Protein AF-A0A2N1NW45-F1 (afdb_monomer_lite)

pLDDT: mean 70.71, std 12.42, range [40.16, 87.62]

Sequence (136 aa):
EDIIKASSKVVIDKSSEKVAEASKKEALKEIQITPEITKIIVSTQKTDGSFEVSKEITDKLNSTSPESLVTSVITYTKNDKLKNIQPSVWQTVISMQYLKNTASQYENDWTTVKEKEERTLQVYLMKIQRTQQFPF

Organism: NCBI:txid588596

Foldseek 3Di:
DQLLVLLLVLLQVLLPPDDDPVCSLVSLQVLDDDVVNVVVQLVQQDPQLFGAQDPVLCVNSVHPDLVRSLVSSLVSRPDPLVVPDDSSLSRRSNSVSSCVSHVVVVCVVCVVSVVSSVVSNVVSVVVSVVCVVDVD

Structure (mmCIF, N/CA/C/O backbone):
data_AF-A0A2N1NW45-F1
#
_entry.id   AF-A0A2N1NW45-F1
#
loop_
_atom_site.group_PDB
_atom_site.id
_atom_site.type_symbol
_atom_site.label_atom_id
_atom_site.label_alt_id
_atom_site.label_comp_id
_atom_site.label_asym_id
_atom_site.label_entity_id
_atom_site.label_seq_id
_atom_site.pdbx_PDB_ins_code
_atom_site.Cartn_x
_atom_site.Cartn_y
_atom_site.Cartn_z
_atom_site.occupancy
_atom_site.B_iso_or_equiv
_atom_site.auth_seq_id
_atom_site.auth_comp_id
_atom_site.auth_asym_id
_atom_site.auth_atom_id
_atom_site.pdbx_PDB_model_num
ATOM 1 N N . GLU A 1 1 ? -16.385 0.139 1.425 1.00 43.69 1 GLU A N 1
ATOM 2 C CA . GLU A 1 1 ? -15.921 1.154 0.449 1.00 43.69 1 GLU A CA 1
ATOM 3 C C . GLU A 1 1 ? -14.982 2.219 1.038 1.00 43.69 1 GLU A C 1
ATOM 5 O O . GLU A 1 1 ? -14.201 2.794 0.289 1.00 43.69 1 GLU A O 1
ATOM 10 N N . ASP A 1 2 ? -14.951 2.445 2.358 1.00 61.88 2 ASP A N 1
ATOM 11 C CA . ASP A 1 2 ? -14.171 3.552 2.947 1.00 61.88 2 ASP A CA 1
ATOM 12 C C . ASP A 1 2 ? -12.634 3.397 2.941 1.00 61.88 2 ASP A C 1
ATOM 14 O O . ASP A 1 2 ? -11.936 4.393 2.765 1.00 61.88 2 ASP A O 1
ATOM 18 N N . ILE A 1 3 ? -12.081 2.180 3.077 1.00 58.88 3 ILE A N 1
ATOM 19 C CA . ILE A 1 3 ? -10.614 1.950 3.098 1.00 58.88 3 ILE A CA 1
ATOM 20 C C . ILE A 1 3 ? -9.962 2.376 1.776 1.00 58.88 3 ILE A C 1
ATOM 22 O O . ILE A 1 3 ? -8.971 3.108 1.768 1.00 58.88 3 ILE A O 1
ATOM 26 N N . ILE A 1 4 ? -10.540 1.934 0.654 1.00 65.00 4 ILE A N 1
ATOM 27 C CA . ILE A 1 4 ? -10.024 2.222 -0.691 1.00 65.00 4 ILE A CA 1
ATOM 28 C C . ILE A 1 4 ? -10.103 3.730 -0.961 1.00 65.00 4 ILE A C 1
ATOM 30 O O . ILE A 1 4 ? -9.158 4.311 -1.494 1.00 65.00 4 ILE A O 1
ATOM 34 N N . LYS A 1 5 ? -11.189 4.385 -0.527 1.00 68.56 5 LYS A N 1
ATOM 35 C CA . LYS A 1 5 ? -11.390 5.832 -0.674 1.00 68.56 5 LYS A CA 1
ATOM 36 C C . LYS A 1 5 ? -10.392 6.650 0.155 1.00 68.56 5 LYS A C 1
ATOM 38 O O . LYS A 1 5 ? -9.822 7.605 -0.367 1.00 68.56 5 LYS A O 1
ATOM 43 N N . ALA A 1 6 ? -10.156 6.272 1.413 1.00 64.94 6 ALA A N 1
ATOM 44 C CA . ALA A 1 6 ? -9.206 6.955 2.295 1.00 64.94 6 ALA A CA 1
ATOM 45 C C . ALA A 1 6 ? -7.762 6.826 1.787 1.00 64.94 6 ALA A C 1
ATOM 47 O O . ALA A 1 6 ? -7.051 7.825 1.688 1.00 64.94 6 ALA A O 1
ATOM 48 N N . SER A 1 7 ? -7.349 5.618 1.390 1.00 58.31 7 SER A N 1
ATOM 49 C CA . SER A 1 7 ? -6.007 5.393 0.845 1.00 58.31 7 SER A CA 1
ATOM 50 C C . SER A 1 7 ? -5.789 6.127 -0.481 1.00 58.31 7 SER A C 1
ATOM 52 O O . SER A 1 7 ? -4.778 6.811 -0.633 1.00 58.31 7 SER A O 1
ATOM 54 N N . SER A 1 8 ? -6.769 6.088 -1.394 1.00 64.06 8 SER A N 1
ATOM 55 C CA . SER A 1 8 ? -6.696 6.826 -2.665 1.00 64.06 8 SER A CA 1
ATOM 56 C C . SER A 1 8 ? -6.507 8.328 -2.439 1.00 64.06 8 SER A C 1
ATOM 58 O O . SER A 1 8 ? -5.706 8.955 -3.124 1.00 64.06 8 SER A O 1
ATOM 60 N N . LYS A 1 9 ? -7.199 8.908 -1.448 1.00 71.44 9 LYS A N 1
ATOM 61 C CA . LYS A 1 9 ? -7.074 10.332 -1.125 1.00 71.44 9 LYS A CA 1
ATOM 62 C C . LYS A 1 9 ? -5.666 10.706 -0.651 1.00 71.44 9 LYS A C 1
ATOM 64 O O . LYS A 1 9 ? -5.123 11.696 -1.119 1.00 71.44 9 LYS A O 1
ATOM 69 N N . VAL A 1 10 ? -5.047 9.902 0.214 1.00 67.44 10 VAL A N 1
ATOM 70 C CA . VAL A 1 10 ? -3.689 10.188 0.716 1.00 67.44 10 VAL A CA 1
ATOM 71 C C . VAL A 1 10 ? -2.625 10.055 -0.358 1.00 67.44 10 VAL A C 1
ATOM 73 O O . VAL A 1 10 ? -1.732 10.894 -0.411 1.00 67.44 10 VAL A O 1
ATOM 76 N N . VAL A 1 11 ? -2.719 9.037 -1.218 1.00 61.41 11 VAL A N 1
ATOM 77 C CA . VAL A 1 11 ? -1.782 8.881 -2.342 1.00 61.41 11 VAL A CA 1
ATOM 78 C C . VAL A 1 11 ? -1.843 10.111 -3.253 1.00 61.41 11 VAL A C 1
ATOM 80 O O . VAL A 1 11 ? -0.808 10.602 -3.688 1.00 61.41 11 VAL A O 1
ATOM 83 N N . ILE A 1 12 ? -3.040 10.659 -3.469 1.00 65.25 12 ILE A N 1
ATOM 84 C CA . ILE A 1 12 ? -3.268 11.867 -4.270 1.00 65.25 12 ILE A CA 1
ATOM 85 C C . ILE A 1 12 ? -2.784 13.142 -3.557 1.00 65.25 12 ILE A C 1
ATOM 87 O O . ILE A 1 12 ? -2.152 13.983 -4.191 1.00 65.25 12 ILE A O 1
ATOM 91 N N . ASP A 1 13 ? -3.054 13.302 -2.258 1.00 64.31 13 ASP A N 1
ATOM 92 C CA . ASP A 1 13 ? -2.699 14.516 -1.511 1.00 64.31 13 ASP A CA 1
ATOM 93 C C . ASP A 1 13 ? -1.198 14.604 -1.189 1.00 64.31 13 ASP A C 1
ATOM 95 O O . ASP A 1 13 ? -0.609 15.663 -1.390 1.00 64.31 13 ASP A O 1
ATOM 99 N N . LYS A 1 14 ? -0.540 13.508 -0.774 1.00 62.06 14 LYS A 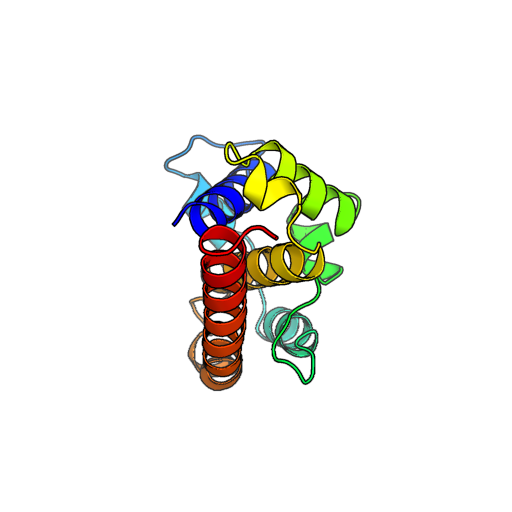N 1
ATOM 100 C CA . LYS A 1 14 ? 0.916 13.505 -0.501 1.00 62.06 14 LYS A CA 1
ATOM 101 C C . LYS A 1 14 ? 1.770 13.573 -1.765 1.00 62.06 14 LYS A C 1
ATOM 103 O O . LYS A 1 14 ? 2.836 14.174 -1.747 1.00 62.06 14 LYS A O 1
ATOM 108 N N . SER A 1 15 ? 1.294 13.016 -2.877 1.00 50.25 15 SER A N 1
ATOM 109 C CA . SER A 1 15 ? 1.941 13.201 -4.180 1.00 50.25 15 SER A CA 1
ATOM 110 C C . SER A 1 15 ? 1.808 14.631 -4.715 1.00 50.25 15 SER A C 1
ATOM 112 O O . SER A 1 15 ? 2.481 14.976 -5.685 1.00 50.25 15 SER A O 1
ATOM 114 N N . SER A 1 16 ? 0.917 15.453 -4.153 1.00 50.09 16 SER A N 1
ATOM 115 C CA . SER A 1 16 ? 0.522 16.724 -4.749 1.00 50.09 16 SER A CA 1
ATOM 116 C C . SER A 1 16 ? 0.516 17.874 -3.749 1.00 50.09 16 SER A C 1
ATOM 118 O O . SER A 1 16 ? -0.478 18.582 -3.583 1.00 50.09 16 SER A O 1
ATOM 120 N N . GLU A 1 17 ? 1.678 18.160 -3.170 1.00 52.88 17 GLU A N 1
ATOM 121 C CA . GLU A 1 17 ? 1.906 19.435 -2.481 1.00 52.88 17 GLU A CA 1
ATOM 122 C C . GLU A 1 17 ? 2.028 20.628 -3.465 1.00 52.88 17 GLU A C 1
ATOM 124 O O . GLU A 1 17 ? 2.481 21.706 -3.091 1.00 52.88 17 GLU A O 1
ATOM 129 N N . LYS A 1 18 ? 1.606 20.489 -4.741 1.00 45.88 18 LYS A N 1
ATOM 130 C CA . LYS A 1 18 ? 1.663 21.604 -5.705 1.00 45.88 18 LYS A CA 1
ATOM 131 C C . LYS A 1 18 ? 0.542 21.785 -6.742 1.00 45.88 18 LYS A C 1
ATOM 133 O O . LYS A 1 18 ? 0.646 22.755 -7.487 1.00 45.88 18 LYS A O 1
ATOM 138 N N . VAL A 1 19 ? -0.521 20.968 -6.843 1.00 40.16 19 VAL A N 1
ATOM 139 C CA . VAL A 1 19 ? -1.544 21.193 -7.904 1.00 40.16 19 VAL A CA 1
ATOM 140 C C . VAL A 1 19 ? -2.981 20.831 -7.481 1.00 40.16 19 VAL A C 1
ATOM 142 O O . VAL A 1 19 ? -3.201 19.946 -6.666 1.00 40.16 19 VAL A O 1
ATOM 145 N N . ALA A 1 20 ? -3.974 21.541 -8.031 1.00 44.97 20 ALA A N 1
ATOM 146 C CA . ALA A 1 20 ? -5.415 21.354 -7.834 1.00 44.97 20 ALA A CA 1
ATOM 147 C C . ALA A 1 20 ? -5.943 19.959 -8.249 1.00 44.97 20 ALA A C 1
ATOM 149 O O .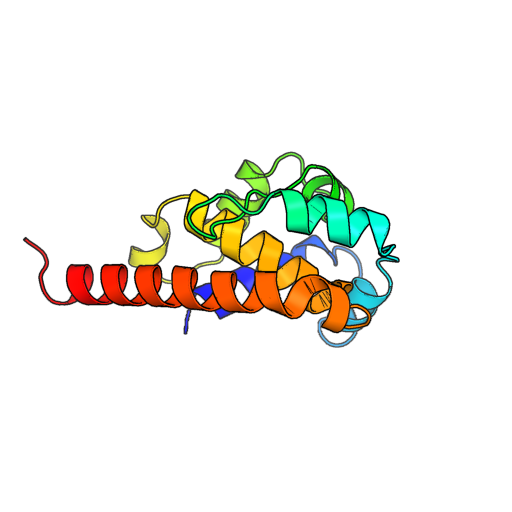 ALA A 1 20 ? -5.423 19.320 -9.160 1.00 44.97 20 ALA A O 1
ATOM 150 N N . GLU A 1 21 ? -7.022 19.525 -7.585 1.00 46.16 21 GLU A N 1
ATOM 151 C CA . GLU A 1 21 ? -7.615 18.170 -7.533 1.00 46.16 21 GLU A CA 1
ATOM 152 C C . GLU A 1 21 ? -7.839 17.462 -8.891 1.00 46.16 21 GLU A C 1
ATOM 154 O O . GLU A 1 21 ? -7.729 16.239 -8.958 1.00 46.16 21 GLU A O 1
ATOM 159 N N . ALA A 1 22 ? -8.064 18.205 -9.983 1.00 41.50 22 ALA A N 1
ATOM 160 C CA . ALA A 1 22 ? -8.233 17.653 -11.335 1.00 41.50 22 ALA A CA 1
ATOM 161 C C . ALA A 1 22 ? -6.905 17.299 -12.043 1.00 41.50 22 ALA A C 1
ATOM 163 O O . ALA A 1 22 ? -6.874 16.365 -12.838 1.00 41.50 22 ALA A O 1
ATOM 164 N N . SER A 1 23 ? -5.797 17.962 -11.699 1.00 48.22 23 SER A N 1
ATOM 165 C CA . SER A 1 23 ? -4.460 17.708 -12.266 1.00 48.22 23 SER A CA 1
ATOM 166 C C . SER A 1 23 ? -3.587 16.803 -11.382 1.00 48.22 23 SER A C 1
ATOM 168 O O . SER A 1 23 ? -2.493 16.415 -11.782 1.00 48.22 23 SER A O 1
ATOM 170 N N . LYS A 1 24 ? -4.055 16.403 -10.188 1.00 48.72 24 LYS A N 1
ATOM 171 C CA . LYS A 1 24 ? -3.293 15.537 -9.260 1.00 48.72 24 LYS A CA 1
ATOM 172 C C . LYS A 1 24 ? -3.126 14.096 -9.756 1.00 48.72 24 LYS A C 1
ATOM 174 O O . LYS A 1 24 ? -2.086 13.485 -9.532 1.00 48.72 24 LYS A O 1
ATOM 179 N N . LYS A 1 25 ? -4.134 13.548 -10.448 1.00 46.84 25 LYS A N 1
ATOM 180 C CA . LYS A 1 25 ? -4.026 12.231 -11.109 1.00 46.84 25 LYS A CA 1
ATOM 181 C C . LYS A 1 25 ? -3.047 12.254 -12.284 1.00 46.84 25 LYS A C 1
ATOM 183 O O . LYS A 1 25 ? -2.429 11.231 -12.558 1.00 46.84 25 LYS A O 1
ATOM 188 N N . GLU A 1 26 ? -2.907 13.392 -12.960 1.00 44.75 26 GLU A N 1
ATOM 189 C CA . GLU A 1 26 ? -1.918 13.568 -14.029 1.00 44.75 26 GLU A CA 1
ATOM 190 C C . GLU A 1 26 ? -0.506 13.762 -13.469 1.00 44.75 26 GLU A C 1
ATOM 192 O O . GLU A 1 26 ? 0.408 13.116 -13.962 1.00 44.75 26 GLU A O 1
ATOM 197 N N . ALA A 1 27 ? -0.336 14.501 -12.368 1.00 46.78 27 ALA A N 1
ATOM 198 C CA . ALA A 1 27 ? 0.951 14.612 -11.668 1.00 46.78 27 ALA A CA 1
ATOM 199 C C . ALA A 1 27 ? 1.458 13.254 -11.132 1.00 46.78 27 ALA A C 1
ATOM 201 O O . ALA A 1 27 ? 2.644 12.953 -11.211 1.00 46.78 27 ALA A O 1
ATOM 202 N N . LEU A 1 28 ? 0.553 12.389 -10.649 1.00 49.31 28 LEU A N 1
ATOM 203 C CA . LEU A 1 28 ? 0.870 10.998 -10.289 1.00 49.31 28 LEU A CA 1
ATOM 204 C C . LEU A 1 28 ? 1.282 10.146 -11.503 1.00 49.31 28 LEU A C 1
ATOM 206 O O . LEU A 1 28 ? 2.120 9.262 -11.358 1.00 49.31 28 LEU A O 1
ATOM 210 N N . LYS A 1 29 ? 0.711 10.393 -12.691 1.00 49.75 29 LYS A N 1
ATOM 211 C CA . LYS A 1 29 ? 1.147 9.752 -13.947 1.00 49.75 29 LYS A CA 1
ATOM 212 C C . LYS A 1 29 ? 2.493 10.291 -14.436 1.00 49.75 29 LYS A C 1
ATOM 214 O O . LYS A 1 29 ? 3.228 9.565 -15.096 1.00 49.75 29 LYS A O 1
ATOM 219 N N . GLU A 1 30 ? 2.812 11.538 -14.102 1.00 45.31 30 GLU A N 1
ATOM 220 C CA . GLU A 1 30 ? 4.100 12.179 -14.380 1.00 45.31 30 GLU A CA 1
ATOM 221 C C . GLU A 1 30 ? 5.235 11.620 -13.510 1.00 45.31 30 GLU A C 1
ATOM 223 O O . GLU A 1 30 ? 6.407 11.763 -13.863 1.00 45.31 30 GLU A O 1
ATOM 228 N N . ILE A 1 31 ? 4.911 10.922 -12.408 1.00 58.69 31 ILE A N 1
ATOM 229 C CA . ILE A 1 31 ? 5.878 10.097 -11.681 1.00 58.69 31 ILE A CA 1
ATOM 230 C C . ILE A 1 31 ? 6.345 8.994 -12.630 1.00 58.69 31 ILE A C 1
ATOM 232 O O . ILE A 1 31 ? 5.739 7.932 -12.751 1.00 58.69 31 ILE A O 1
ATOM 236 N N . GLN A 1 32 ? 7.465 9.251 -13.296 1.00 58.47 32 GLN A N 1
ATOM 237 C CA . GLN A 1 32 ? 8.086 8.340 -14.240 1.00 58.47 32 GLN A CA 1
ATOM 238 C C . GLN A 1 32 ? 8.497 7.067 -13.489 1.00 58.47 32 GLN A C 1
ATOM 240 O O . GLN A 1 32 ? 9.469 7.056 -12.726 1.00 58.47 32 GLN A O 1
ATOM 245 N N . ILE A 1 33 ? 7.712 5.995 -13.613 1.00 69.50 33 ILE A N 1
ATOM 246 C CA . ILE A 1 33 ? 8.096 4.682 -13.093 1.00 69.50 33 ILE A CA 1
ATOM 247 C C . ILE A 1 33 ? 8.649 3.843 -14.230 1.00 69.50 33 ILE A C 1
ATOM 249 O O . ILE A 1 33 ? 8.080 3.768 -15.322 1.00 69.50 33 ILE A O 1
ATOM 253 N N . THR A 1 34 ? 9.760 3.186 -13.945 1.00 73.12 34 THR A N 1
ATOM 254 C CA . THR A 1 34 ? 10.345 2.191 -14.828 1.00 73.12 34 THR A CA 1
ATOM 255 C C . THR A 1 34 ? 9.759 0.811 -14.506 1.00 73.12 34 THR A C 1
ATOM 257 O O . THR A 1 34 ? 9.286 0.567 -13.385 1.00 73.12 34 THR A O 1
ATOM 260 N N . PRO A 1 35 ? 9.800 -0.133 -15.459 1.00 73.25 35 PRO A N 1
ATOM 261 C CA . PRO A 1 35 ? 9.437 -1.525 -15.191 1.00 73.25 35 PRO A CA 1
ATOM 262 C C . PRO A 1 35 ? 10.299 -2.145 -14.077 1.00 73.25 35 PRO A C 1
ATOM 264 O O . PRO A 1 35 ? 9.833 -3.016 -13.350 1.00 73.25 35 PRO A O 1
ATOM 267 N N . GLU A 1 36 ? 11.529 -1.664 -13.881 1.00 78.38 36 GLU A N 1
ATOM 268 C CA . GLU A 1 36 ? 12.406 -2.101 -12.789 1.00 78.38 36 GLU A CA 1
ATOM 269 C C . GLU A 1 36 ? 11.862 -1.702 -11.409 1.00 78.38 36 GLU A C 1
ATOM 271 O O . GLU A 1 36 ? 11.719 -2.558 -10.539 1.00 78.38 36 GLU A O 1
ATOM 276 N N . ILE A 1 37 ? 11.431 -0.445 -11.238 1.00 78.62 37 ILE A N 1
ATOM 277 C CA . ILE A 1 37 ? 10.771 0.017 -10.003 1.00 78.62 37 ILE A CA 1
ATOM 278 C C . ILE A 1 37 ? 9.475 -0.766 -9.764 1.00 78.62 37 ILE A C 1
ATOM 280 O O . ILE A 1 37 ? 9.180 -1.161 -8.636 1.00 78.62 37 ILE A O 1
ATOM 284 N N . THR A 1 38 ? 8.721 -1.045 -10.829 1.00 79.00 38 THR A N 1
ATOM 285 C CA . THR A 1 38 ? 7.499 -1.861 -10.749 1.00 79.00 38 THR A CA 1
ATOM 286 C C . THR A 1 38 ? 7.811 -3.257 -10.212 1.00 79.00 38 THR A C 1
ATOM 288 O O . THR A 1 38 ? 7.153 -3.710 -9.279 1.00 79.00 38 THR A O 1
ATOM 291 N N . LYS A 1 39 ? 8.859 -3.915 -10.727 1.00 81.12 39 LYS A N 1
ATOM 292 C CA . LYS A 1 39 ? 9.318 -5.227 -10.242 1.00 81.12 39 LYS A CA 1
ATOM 293 C C . LYS A 1 39 ? 9.787 -5.181 -8.791 1.00 81.12 39 LYS A C 1
ATOM 295 O O . LYS A 1 39 ? 9.455 -6.091 -8.038 1.00 81.12 39 LYS A O 1
ATOM 300 N N . ILE A 1 40 ? 10.501 -4.129 -8.383 1.00 84.69 40 ILE A N 1
ATOM 301 C CA . ILE A 1 40 ? 10.928 -3.941 -6.988 1.00 84.69 40 ILE A CA 1
ATOM 302 C C . ILE A 1 40 ? 9.705 -3.879 -6.071 1.00 84.69 40 ILE A C 1
ATOM 304 O O . ILE A 1 40 ? 9.650 -4.602 -5.081 1.00 84.69 40 ILE A O 1
ATOM 308 N N . ILE A 1 41 ? 8.694 -3.079 -6.417 1.00 83.00 41 ILE A N 1
ATOM 309 C CA . ILE A 1 41 ? 7.469 -2.971 -5.615 1.00 83.00 41 ILE A CA 1
ATOM 310 C C . ILE A 1 41 ? 6.711 -4.302 -5.608 1.00 83.00 41 ILE A C 1
ATOM 312 O O . ILE A 1 41 ? 6.310 -4.771 -4.553 1.00 83.00 41 ILE A O 1
ATOM 316 N N . VAL A 1 42 ? 6.555 -4.951 -6.761 1.00 82.56 42 VAL A N 1
ATOM 317 C CA . VAL A 1 42 ? 5.913 -6.270 -6.875 1.00 82.56 42 VAL A CA 1
ATOM 318 C C . VAL A 1 42 ? 6.626 -7.330 -6.027 1.00 82.56 42 VAL A C 1
ATOM 320 O O . VAL A 1 42 ? 5.973 -8.170 -5.413 1.00 82.56 42 VAL A O 1
ATOM 323 N N . SER A 1 43 ? 7.955 -7.267 -5.937 1.00 84.56 43 SER A N 1
ATOM 324 C CA . SER A 1 43 ? 8.752 -8.196 -5.132 1.00 84.56 43 SER A CA 1
ATOM 325 C C . SER A 1 43 ? 8.565 -8.029 -3.622 1.00 84.56 43 SER A C 1
ATOM 327 O O . SER A 1 43 ? 8.921 -8.936 -2.874 1.00 84.56 43 SER A O 1
ATOM 329 N N . THR A 1 44 ? 7.965 -6.923 -3.160 1.00 87.38 44 THR A N 1
ATOM 330 C CA . THR A 1 44 ? 7.597 -6.762 -1.744 1.00 87.38 44 THR A CA 1
ATOM 331 C C . THR A 1 44 ? 6.306 -7.497 -1.379 1.00 87.38 44 THR A C 1
ATOM 333 O O . THR A 1 44 ? 5.905 -7.479 -0.211 1.00 87.38 44 THR A O 1
ATOM 336 N N . GLN A 1 45 ? 5.652 -8.164 -2.343 1.00 83.62 45 GLN A N 1
ATOM 337 C CA . GLN A 1 45 ? 4.518 -9.033 -2.058 1.00 83.62 45 GLN A CA 1
ATOM 338 C C . GLN A 1 45 ? 4.970 -10.258 -1.254 1.00 83.62 45 GLN A C 1
ATOM 340 O O . GLN A 1 45 ? 5.785 -11.072 -1.693 1.00 83.62 45 GLN A O 1
ATOM 345 N N . LYS A 1 46 ? 4.383 -10.427 -0.074 1.00 86.56 46 LYS A N 1
ATOM 346 C CA . LYS A 1 46 ? 4.597 -11.570 0.809 1.00 86.56 46 LYS A CA 1
ATOM 347 C C . LYS A 1 46 ? 3.893 -12.822 0.292 1.00 86.56 46 LYS A C 1
ATOM 349 O O . LYS A 1 46 ? 3.021 -12.801 -0.582 1.00 86.56 46 LYS A O 1
ATOM 354 N N . THR A 1 47 ? 4.246 -13.963 0.875 1.00 81.00 47 THR A N 1
ATOM 355 C CA . THR A 1 47 ? 3.659 -15.267 0.533 1.00 81.00 47 THR A CA 1
ATOM 356 C C . THR A 1 47 ? 2.141 -15.309 0.727 1.00 81.00 47 THR A C 1
ATOM 358 O O . THR A 1 47 ? 1.460 -15.966 -0.064 1.00 81.00 47 THR A O 1
ATOM 361 N N . ASP A 1 48 ? 1.615 -14.559 1.697 1.00 76.75 48 ASP A N 1
ATOM 362 C CA . ASP A 1 48 ? 0.185 -14.383 1.986 1.00 76.75 48 ASP A CA 1
ATOM 363 C C . ASP A 1 48 ? -0.530 -13.382 1.053 1.00 76.75 48 ASP A C 1
ATOM 365 O O . ASP A 1 48 ? -1.729 -13.152 1.196 1.00 76.75 48 ASP A O 1
ATOM 369 N N . GLY A 1 49 ? 0.186 -12.795 0.091 1.00 75.44 49 GLY A N 1
ATOM 370 C CA . GLY A 1 49 ? -0.329 -11.808 -0.858 1.00 75.44 49 GLY A CA 1
ATOM 371 C C . GLY A 1 49 ? -0.319 -10.365 -0.347 1.00 75.44 49 GLY A C 1
ATOM 372 O O . GLY A 1 49 ? -0.561 -9.465 -1.144 1.00 75.44 49 GLY A O 1
ATOM 373 N N . SER A 1 50 ? -0.014 -10.115 0.931 1.00 82.62 50 SER A N 1
ATOM 374 C CA . SER A 1 50 ? 0.113 -8.749 1.459 1.00 82.62 50 SER A CA 1
ATOM 375 C C . SER A 1 50 ? 1.356 -8.044 0.912 1.00 82.62 50 SER A C 1
ATOM 377 O O . SER A 1 50 ? 2.307 -8.691 0.481 1.00 82.62 50 SER A O 1
ATOM 379 N N . PHE A 1 51 ? 1.357 -6.714 0.928 1.00 83.56 51 PHE A N 1
ATOM 380 C CA . PHE A 1 51 ? 2.469 -5.899 0.445 1.00 83.56 51 PHE A CA 1
ATOM 381 C C . PHE A 1 51 ? 3.064 -5.042 1.551 1.00 83.56 51 PHE A C 1
ATOM 383 O O . PHE A 1 51 ? 2.354 -4.491 2.395 1.00 83.56 51 PHE A O 1
ATOM 390 N N . GLU A 1 52 ? 4.375 -4.852 1.470 1.00 87.62 52 GLU A N 1
ATOM 391 C CA . GLU A 1 52 ? 5.066 -3.801 2.206 1.00 87.62 52 GLU A CA 1
ATOM 392 C C . GLU A 1 52 ? 5.212 -2.547 1.347 1.00 87.62 52 GLU A C 1
ATOM 394 O O . GLU A 1 52 ? 5.294 -2.605 0.114 1.00 87.62 52 GLU A O 1
ATOM 399 N N . VAL A 1 53 ? 5.252 -1.394 2.012 1.00 85.06 53 VAL A N 1
ATOM 400 C CA . VAL A 1 53 ? 5.584 -0.125 1.362 1.00 85.06 53 VAL A CA 1
ATOM 401 C C . VAL A 1 53 ? 7.093 -0.089 1.178 1.00 85.06 53 VAL A C 1
ATOM 403 O O . VAL A 1 53 ? 7.845 -0.034 2.151 1.00 85.06 53 VAL A O 1
ATOM 406 N N . SER A 1 54 ? 7.533 -0.138 -0.077 1.00 85.88 54 SER A N 1
ATOM 407 C CA . SER A 1 54 ? 8.950 -0.076 -0.413 1.00 85.88 54 SER A CA 1
ATOM 408 C C . SER A 1 54 ? 9.527 1.319 -0.154 1.00 85.88 54 SER A C 1
ATOM 410 O O . SER A 1 54 ? 8.810 2.327 -0.083 1.00 85.88 54 SER A O 1
ATOM 412 N N . LYS A 1 55 ? 10.858 1.386 -0.060 1.00 83.88 55 LYS A N 1
ATOM 413 C CA . LYS A 1 55 ? 11.575 2.661 0.004 1.00 83.88 55 LYS A CA 1
ATOM 414 C C . LYS A 1 55 ? 11.264 3.535 -1.217 1.00 83.88 55 LYS A C 1
ATOM 416 O O . LYS A 1 55 ? 10.964 4.704 -1.045 1.00 83.88 55 LYS A O 1
ATOM 421 N N . GLU A 1 56 ? 11.191 2.938 -2.406 1.00 84.94 56 GLU A N 1
ATOM 422 C CA . GLU A 1 56 ? 10.807 3.624 -3.649 1.00 84.94 56 GLU A CA 1
ATOM 423 C C . GLU A 1 56 ? 9.463 4.356 -3.536 1.00 84.94 56 GLU A C 1
ATOM 425 O O . GLU A 1 56 ? 9.348 5.511 -3.937 1.00 84.94 56 GLU A O 1
ATOM 430 N N . ILE A 1 57 ? 8.441 3.708 -2.962 1.00 82.81 57 ILE A N 1
ATOM 431 C CA . ILE A 1 57 ? 7.130 4.341 -2.749 1.00 82.81 57 ILE A CA 1
ATOM 432 C C . ILE A 1 57 ? 7.249 5.487 -1.742 1.00 82.81 57 ILE A C 1
ATOM 434 O O . ILE A 1 57 ? 6.649 6.542 -1.927 1.00 82.81 57 ILE A O 1
ATOM 438 N N . THR A 1 58 ? 8.017 5.282 -0.674 1.00 84.31 58 THR A N 1
ATOM 439 C CA . THR A 1 58 ? 8.209 6.277 0.388 1.00 84.31 58 THR A CA 1
ATOM 440 C C . THR A 1 58 ? 8.907 7.531 -0.142 1.00 84.31 58 THR A C 1
ATOM 442 O O . THR A 1 58 ? 8.413 8.637 0.082 1.00 84.31 58 THR A O 1
ATOM 445 N N . ASP A 1 59 ? 9.982 7.342 -0.908 1.00 82.38 59 ASP A N 1
ATOM 446 C CA . ASP A 1 59 ? 10.779 8.403 -1.521 1.00 82.38 59 ASP A CA 1
ATOM 447 C C . ASP A 1 59 ? 9.954 9.153 -2.579 1.00 82.38 59 ASP A C 1
ATOM 449 O O . ASP A 1 59 ? 9.886 10.380 -2.559 1.00 82.38 59 ASP A O 1
ATOM 453 N N . LYS A 1 60 ? 9.231 8.437 -3.453 1.00 79.31 60 LYS A N 1
ATOM 454 C CA . LYS A 1 60 ? 8.392 9.063 -4.492 1.00 79.31 60 LYS A CA 1
ATOM 455 C C . LYS A 1 60 ? 7.161 9.786 -3.952 1.00 79.31 60 LYS A C 1
ATOM 457 O O . LYS A 1 60 ? 6.674 10.712 -4.593 1.00 79.31 60 LYS A O 1
ATOM 462 N N . LEU A 1 61 ? 6.660 9.385 -2.785 1.00 76.56 61 LEU A N 1
ATOM 463 C CA . LEU A 1 61 ? 5.577 10.078 -2.083 1.00 76.56 61 LEU A CA 1
ATOM 464 C C . LEU A 1 61 ? 6.090 11.132 -1.086 1.00 76.56 61 LEU A C 1
ATOM 466 O O . LEU A 1 61 ? 5.303 11.592 -0.257 1.00 76.56 61 LEU A O 1
ATOM 470 N N . ASN A 1 62 ? 7.381 11.498 -1.144 1.00 76.44 62 ASN A N 1
ATOM 471 C CA . ASN A 1 62 ? 8.028 12.495 -0.281 1.00 76.44 62 ASN A CA 1
ATOM 472 C C . ASN A 1 62 ? 7.721 12.295 1.214 1.00 76.44 62 ASN A C 1
ATOM 474 O O . ASN A 1 62 ? 7.487 13.248 1.958 1.00 76.44 62 ASN A O 1
ATOM 478 N N . SER A 1 63 ? 7.667 11.043 1.668 1.00 76.00 63 SER A N 1
ATOM 479 C CA . SER A 1 63 ? 7.349 10.713 3.055 1.00 76.00 63 SER A CA 1
ATOM 480 C C . SER A 1 63 ? 8.596 10.263 3.807 1.00 76.00 63 SER A C 1
ATOM 482 O O . SER A 1 63 ? 9.511 9.695 3.230 1.00 76.00 63 SER A O 1
ATOM 484 N N . THR A 1 64 ? 8.637 10.480 5.122 1.00 78.94 64 THR A N 1
ATOM 485 C CA . THR A 1 64 ? 9.806 10.122 5.947 1.00 78.94 64 THR A CA 1
ATOM 486 C C . THR A 1 64 ? 9.924 8.614 6.175 1.00 78.94 64 THR A C 1
ATOM 488 O O . THR A 1 64 ? 11.020 8.087 6.333 1.00 78.94 64 THR A O 1
ATOM 491 N N . SER A 1 65 ? 8.789 7.911 6.228 1.00 83.00 65 SER A N 1
ATOM 492 C CA . SER A 1 65 ? 8.741 6.460 6.418 1.00 83.00 65 SER A CA 1
ATOM 493 C C . SER A 1 65 ? 7.411 5.853 5.936 1.00 83.00 65 SER A C 1
ATOM 495 O O . SER A 1 65 ? 6.401 6.572 5.836 1.00 83.00 65 SER A O 1
ATOM 497 N N . PRO A 1 66 ? 7.373 4.524 5.707 1.00 81.50 66 PRO A N 1
ATOM 498 C CA . PRO A 1 66 ? 6.144 3.746 5.540 1.00 81.50 66 PRO A CA 1
ATOM 499 C C . PRO A 1 66 ? 5.109 3.977 6.642 1.00 81.50 66 PRO A C 1
ATOM 501 O O . PRO A 1 66 ? 3.912 4.082 6.384 1.00 81.50 66 PRO A O 1
ATOM 504 N N . GLU A 1 67 ? 5.564 4.084 7.886 1.00 84.44 67 GLU A N 1
ATOM 505 C CA . GLU A 1 67 ? 4.708 4.267 9.058 1.00 84.44 67 GLU A CA 1
ATOM 506 C C . GLU A 1 67 ? 4.058 5.653 9.057 1.00 84.44 67 GLU A C 1
ATOM 508 O O . GLU A 1 67 ? 2.878 5.786 9.382 1.00 84.44 67 GLU A O 1
ATOM 513 N N . SER A 1 68 ? 4.788 6.684 8.616 1.00 83.62 68 SER A N 1
ATOM 514 C CA . SER A 1 68 ? 4.241 8.033 8.429 1.00 83.62 68 SER A CA 1
ATOM 515 C C . SER A 1 68 ? 3.173 8.065 7.329 1.00 83.62 68 SER A C 1
ATOM 517 O O . SER A 1 68 ? 2.155 8.753 7.464 1.00 83.62 68 SER A O 1
ATOM 519 N N . LEU A 1 69 ? 3.346 7.288 6.251 1.00 81.94 69 LEU A N 1
ATOM 520 C CA . LEU A 1 69 ? 2.314 7.114 5.220 1.00 81.94 69 LEU A CA 1
ATOM 521 C C . LEU A 1 69 ? 1.063 6.453 5.795 1.00 81.94 69 LEU A C 1
ATOM 523 O O . LEU A 1 69 ? -0.027 7.004 5.660 1.00 81.94 69 LEU A O 1
ATOM 527 N N . VAL A 1 70 ? 1.225 5.326 6.487 1.00 82.94 70 VAL A N 1
ATOM 528 C CA . VAL A 1 70 ? 0.124 4.595 7.131 1.00 82.94 70 VAL A CA 1
ATOM 529 C C . VAL A 1 70 ? -0.615 5.484 8.130 1.00 82.94 70 VAL A C 1
ATOM 531 O O . VAL A 1 70 ? -1.837 5.587 8.064 1.00 82.94 70 VAL A O 1
ATOM 534 N N . THR A 1 71 ? 0.114 6.195 8.991 1.00 83.94 71 THR A N 1
ATOM 535 C CA . THR A 1 71 ? -0.458 7.132 9.969 1.00 83.94 71 THR A CA 1
ATOM 536 C C . THR A 1 71 ? -1.257 8.228 9.275 1.00 83.94 71 THR A C 1
ATOM 538 O O . THR A 1 71 ? -2.360 8.540 9.711 1.00 83.94 71 THR A O 1
ATOM 541 N N . SER A 1 72 ? -0.754 8.758 8.155 1.00 80.81 72 SER A N 1
ATOM 542 C CA . SER A 1 72 ? -1.499 9.734 7.351 1.00 80.81 72 SER A CA 1
ATOM 543 C C . SER A 1 72 ? -2.799 9.123 6.820 1.00 80.81 72 SER A C 1
ATOM 545 O O . SER A 1 72 ? -3.867 9.691 6.998 1.00 80.81 72 SER A O 1
ATOM 547 N N . VAL A 1 73 ? -2.758 7.930 6.216 1.00 77.25 73 VAL A N 1
ATOM 548 C CA . VAL A 1 73 ? -3.980 7.261 5.724 1.00 77.25 73 VAL A CA 1
ATOM 549 C C . VAL A 1 73 ? -5.000 7.041 6.839 1.00 77.25 73 VAL A C 1
ATOM 551 O O . VAL A 1 73 ? -6.193 7.283 6.643 1.00 77.25 73 VAL A O 1
ATOM 554 N N . ILE A 1 74 ? -4.534 6.637 8.018 1.00 77.56 74 ILE A N 1
ATOM 555 C CA . ILE A 1 74 ? -5.377 6.423 9.191 1.00 77.56 74 ILE A CA 1
ATOM 556 C C . ILE A 1 74 ? -6.005 7.739 9.669 1.00 77.56 74 ILE A C 1
ATOM 558 O O . ILE A 1 74 ? -7.204 7.756 9.944 1.00 77.56 74 ILE A O 1
ATOM 562 N N . THR A 1 75 ? -5.261 8.850 9.730 1.00 79.38 75 THR A N 1
ATOM 563 C CA . THR A 1 75 ? -5.818 10.151 10.150 1.00 79.38 75 THR A CA 1
ATOM 564 C C . THR A 1 75 ? -6.849 10.697 9.164 1.00 79.38 75 THR A C 1
ATOM 566 O O . THR A 1 75 ? -7.830 11.306 9.589 1.00 79.38 75 THR A O 1
ATOM 569 N N . TYR A 1 76 ? -6.694 10.432 7.863 1.00 68.88 76 TYR A N 1
ATOM 570 C CA . TYR A 1 76 ? -7.688 10.795 6.844 1.00 68.88 76 TYR A CA 1
ATOM 571 C C . TYR A 1 76 ? -8.943 9.913 6.862 1.00 68.88 76 TYR A C 1
ATOM 573 O O . TYR A 1 76 ? -9.969 10.278 6.274 1.00 68.88 76 TYR A O 1
ATOM 581 N N . THR A 1 77 ? -8.895 8.759 7.529 1.00 70.81 77 THR A N 1
ATOM 582 C CA . THR A 1 77 ? -10.041 7.860 7.629 1.00 70.81 77 THR A CA 1
ATOM 583 C C . THR A 1 77 ? -11.054 8.395 8.646 1.00 70.81 77 THR A C 1
ATOM 585 O O . THR A 1 77 ? -10.761 8.593 9.825 1.00 70.81 77 THR A O 1
ATOM 588 N N . LYS A 1 78 ? -12.292 8.625 8.195 1.00 70.00 78 LYS A N 1
ATOM 589 C CA . LYS A 1 78 ? -13.392 9.097 9.061 1.00 70.00 78 LYS A CA 1
ATOM 590 C C . LYS A 1 78 ? -14.037 7.985 9.889 1.00 70.00 78 LYS A C 1
ATOM 592 O O . LYS A 1 78 ? -14.862 8.264 10.747 1.00 70.00 78 LYS A O 1
ATOM 597 N N . ASN A 1 79 ? -13.698 6.732 9.605 1.00 69.94 79 ASN A N 1
ATOM 598 C CA . ASN A 1 79 ? -14.292 5.571 10.247 1.00 69.94 79 ASN A CA 1
ATOM 599 C C . ASN A 1 79 ? -13.355 5.058 11.347 1.00 69.94 79 ASN A C 1
ATOM 601 O O . ASN A 1 79 ? -12.328 4.445 11.054 1.00 69.94 79 ASN A O 1
ATOM 605 N N . ASP A 1 80 ? -13.715 5.285 12.611 1.00 72.50 80 ASP A N 1
ATOM 606 C CA . ASP A 1 80 ? -12.910 4.873 13.770 1.00 72.50 80 ASP A CA 1
ATOM 607 C C . ASP A 1 80 ? -12.606 3.376 13.799 1.00 72.50 80 ASP A C 1
ATOM 609 O O . ASP A 1 80 ? -11.537 2.958 14.238 1.00 72.50 80 ASP A O 1
ATOM 613 N N . LYS A 1 81 ? -13.488 2.552 13.233 1.00 69.50 81 LYS A N 1
ATOM 614 C CA . LYS A 1 81 ? -13.272 1.107 13.166 1.00 69.50 81 LYS A CA 1
ATOM 615 C C . LYS A 1 81 ? -12.151 0.720 12.201 1.00 69.50 81 LYS A C 1
ATOM 617 O O . LYS A 1 81 ? -11.555 -0.342 12.356 1.00 69.50 81 LYS A O 1
ATOM 622 N N . LEU A 1 82 ? -11.852 1.573 11.219 1.00 71.00 82 LEU A N 1
ATOM 623 C CA . LEU A 1 82 ? -10.735 1.380 10.296 1.00 71.00 82 LEU A CA 1
ATOM 624 C C . LEU A 1 82 ? -9.397 1.815 10.906 1.00 71.00 82 LEU A C 1
ATOM 626 O O . LEU A 1 82 ? -8.354 1.311 10.494 1.00 71.00 82 LEU A O 1
ATOM 630 N N . LYS A 1 83 ? -9.416 2.700 11.912 1.00 74.94 83 LYS A N 1
ATOM 631 C CA . LYS A 1 83 ? -8.203 3.140 12.619 1.00 74.94 83 LYS A CA 1
ATOM 632 C C . LYS A 1 83 ? -7.527 1.997 13.382 1.00 74.94 83 LYS A C 1
ATOM 634 O O . LYS A 1 83 ? -6.310 1.997 13.504 1.00 74.94 83 LYS A O 1
ATOM 639 N N . ASN A 1 84 ? -8.305 0.999 13.810 1.00 74.62 84 ASN A N 1
ATOM 640 C CA . ASN A 1 84 ? -7.817 -0.187 14.525 1.00 74.62 84 ASN A CA 1
ATOM 641 C C . ASN A 1 84 ? -7.454 -1.370 13.609 1.00 74.62 84 ASN A C 1
ATOM 643 O O . ASN A 1 84 ? -7.175 -2.466 14.096 1.00 74.62 84 ASN A O 1
ATOM 647 N N . ILE A 1 85 ? -7.478 -1.194 12.285 1.00 78.44 85 ILE A N 1
ATOM 648 C CA . ILE A 1 85 ? -7.037 -2.244 11.360 1.00 78.44 85 ILE A CA 1
ATOM 649 C C . ILE A 1 85 ? -5.514 -2.376 11.423 1.00 78.44 85 ILE A C 1
ATOM 651 O O . ILE A 1 85 ? -4.798 -1.392 11.603 1.00 78.44 85 ILE A O 1
ATOM 655 N N . GLN A 1 86 ? -5.016 -3.601 11.233 1.00 80.56 86 GLN A N 1
ATOM 656 C CA . GLN A 1 86 ? -3.582 -3.860 11.228 1.00 80.56 86 GLN A CA 1
ATOM 657 C C . GLN A 1 86 ? -2.830 -2.989 10.201 1.00 80.56 86 GLN A C 1
ATOM 659 O O . GLN A 1 86 ? -3.258 -2.903 9.046 1.00 80.56 86 GLN A O 1
ATOM 664 N N . PRO A 1 87 ? -1.676 -2.405 10.577 1.00 81.06 87 PRO A N 1
ATOM 665 C CA . PRO A 1 87 ? -0.862 -1.570 9.691 1.00 81.06 87 PRO A CA 1
ATOM 666 C C . PRO A 1 87 ? -0.487 -2.233 8.360 1.00 81.06 87 PRO A C 1
ATOM 668 O O . PRO A 1 87 ? -0.423 -1.556 7.338 1.00 81.06 87 PRO A O 1
ATOM 671 N N . SER A 1 88 ? -0.303 -3.556 8.347 1.00 81.06 88 SER A N 1
ATOM 672 C CA . SER A 1 88 ? -0.002 -4.341 7.141 1.00 81.06 88 SER A CA 1
ATOM 673 C C . SER A 1 88 ? -1.079 -4.220 6.059 1.00 81.06 88 SER A C 1
ATOM 675 O O . SER A 1 88 ? -0.765 -4.178 4.869 1.00 81.06 88 SER A O 1
ATOM 677 N N . VAL A 1 89 ? -2.350 -4.095 6.451 1.00 81.62 89 VAL A N 1
ATOM 678 C CA . VAL A 1 89 ? -3.460 -3.882 5.513 1.00 81.62 89 VAL A CA 1
ATOM 679 C C . VAL A 1 89 ? -3.337 -2.505 4.871 1.00 81.62 89 VAL A C 1
ATOM 681 O O . VAL A 1 89 ? -3.475 -2.376 3.660 1.00 81.62 89 VAL A O 1
ATOM 684 N N . TRP A 1 90 ? -3.015 -1.475 5.656 1.00 83.12 90 TRP A N 1
ATOM 685 C CA . TRP A 1 90 ? -2.812 -0.125 5.132 1.00 83.12 90 TRP A CA 1
ATOM 686 C C . TRP A 1 90 ? -1.607 -0.042 4.200 1.00 83.12 90 TRP A C 1
ATOM 688 O O . TRP A 1 90 ? -1.718 0.549 3.129 1.00 83.12 90 TRP A O 1
ATOM 698 N N . GLN A 1 91 ? -0.492 -0.679 4.562 1.00 85.19 91 GLN A N 1
ATOM 699 C CA . GLN A 1 91 ? 0.686 -0.796 3.700 1.00 85.19 91 GLN A CA 1
ATOM 700 C C . GLN A 1 91 ? 0.339 -1.463 2.369 1.00 85.19 91 GLN A C 1
ATOM 702 O O . GLN A 1 91 ? 0.699 -0.949 1.311 1.00 85.19 91 GLN A O 1
ATOM 707 N N . THR A 1 92 ? -0.446 -2.540 2.427 1.00 84.12 92 THR A N 1
ATOM 708 C CA . THR A 1 92 ? -0.882 -3.263 1.234 1.00 84.12 92 THR A CA 1
ATOM 709 C C . THR A 1 92 ? -1.691 -2.367 0.302 1.00 84.12 92 THR A C 1
ATOM 711 O O . THR A 1 92 ? -1.373 -2.240 -0.880 1.00 84.12 92 THR A O 1
ATOM 714 N N . VAL A 1 93 ? -2.692 -1.669 0.845 1.00 81.94 93 VAL A N 1
ATOM 715 C CA . VAL A 1 93 ? -3.558 -0.786 0.054 1.00 81.94 93 VAL A CA 1
ATOM 716 C C . VAL A 1 93 ? -2.772 0.400 -0.525 1.00 81.94 93 VAL A C 1
ATOM 718 O O . VAL A 1 93 ? -3.011 0.770 -1.672 1.00 81.94 93 VAL A O 1
ATOM 721 N N . ILE A 1 94 ? -1.811 0.972 0.214 1.00 84.12 94 ILE A N 1
ATOM 722 C CA . ILE A 1 94 ? -0.954 2.067 -0.276 1.00 84.12 94 ILE A CA 1
ATOM 723 C C . ILE A 1 94 ? -0.111 1.606 -1.470 1.00 84.12 94 ILE A C 1
ATOM 725 O O . ILE A 1 94 ? -0.142 2.260 -2.513 1.00 84.12 94 ILE A O 1
ATOM 729 N N . SER A 1 95 ? 0.604 0.482 -1.346 1.00 85.19 95 SER A N 1
ATOM 730 C CA . SER A 1 95 ? 1.435 -0.058 -2.431 1.00 85.19 95 SER A CA 1
ATOM 731 C C . SER A 1 95 ? 0.598 -0.401 -3.664 1.00 85.19 95 SER A C 1
ATOM 733 O O . SER A 1 95 ? 0.986 -0.076 -4.787 1.00 85.19 95 SER A O 1
ATOM 735 N N . MET A 1 96 ? -0.596 -0.969 -3.464 1.00 80.00 96 MET A N 1
ATOM 736 C CA . MET A 1 96 ? -1.520 -1.294 -4.550 1.00 80.00 96 MET A CA 1
ATOM 737 C C . MET A 1 96 ? -2.038 -0.040 -5.261 1.00 80.00 96 MET A C 1
ATOM 739 O O . MET A 1 96 ? -2.041 0.019 -6.490 1.00 80.00 96 MET A O 1
ATOM 743 N N . GLN A 1 97 ? -2.470 0.980 -4.513 1.00 78.31 97 GLN A N 1
ATOM 744 C CA . GLN A 1 97 ? -2.936 2.236 -5.103 1.00 78.31 97 GLN A CA 1
ATOM 745 C C . GLN A 1 97 ? -1.817 2.941 -5.856 1.00 78.31 97 GLN A C 1
ATOM 747 O O . GLN A 1 97 ? -2.037 3.455 -6.952 1.00 78.31 97 GLN A O 1
ATOM 752 N N . TYR A 1 98 ? -0.609 2.920 -5.307 1.00 80.00 98 TYR A N 1
ATOM 753 C CA . TYR A 1 98 ? 0.555 3.461 -5.980 1.00 80.00 98 TYR A CA 1
ATOM 754 C C . TYR A 1 98 ? 0.802 2.749 -7.322 1.00 80.00 98 TYR A C 1
ATOM 756 O O . TYR A 1 98 ? 0.871 3.412 -8.358 1.00 80.00 98 TYR A O 1
ATOM 764 N N . LEU A 1 99 ? 0.830 1.411 -7.344 1.00 78.44 99 LEU A N 1
ATOM 765 C CA . LEU A 1 99 ? 0.976 0.629 -8.579 1.00 78.44 99 LEU A CA 1
ATOM 766 C C . LEU A 1 99 ? -0.169 0.868 -9.570 1.00 78.44 99 LEU A C 1
ATOM 768 O O . LEU A 1 99 ? 0.081 1.101 -10.745 1.00 78.44 99 LEU A O 1
ATOM 772 N N . LYS A 1 100 ? -1.429 0.887 -9.125 1.00 76.69 100 LYS A N 1
ATOM 773 C CA . LYS A 1 100 ? -2.576 1.134 -10.017 1.00 76.69 100 LYS A CA 1
ATOM 774 C C . LYS A 1 100 ? -2.508 2.499 -10.698 1.00 76.69 100 LYS A C 1
ATOM 776 O O . LYS A 1 100 ? -2.877 2.616 -11.862 1.00 76.69 100 LYS A O 1
ATOM 781 N N . ASN A 1 101 ? -2.039 3.527 -9.994 1.00 74.19 101 ASN A N 1
ATOM 782 C CA . ASN A 1 101 ? -1.954 4.873 -10.559 1.00 74.19 101 ASN A CA 1
ATOM 783 C C . ASN A 1 101 ? -0.705 5.066 -11.434 1.00 74.19 101 ASN A C 1
ATOM 785 O O . ASN A 1 101 ? -0.794 5.726 -12.465 1.00 74.19 101 ASN A O 1
ATOM 789 N N . THR A 1 102 ? 0.429 4.467 -11.063 1.00 72.94 102 THR A N 1
ATOM 790 C CA . THR A 1 102 ? 1.730 4.737 -11.701 1.00 72.94 102 THR A CA 1
ATOM 791 C C . THR A 1 102 ? 2.190 3.644 -12.676 1.00 72.94 102 THR A C 1
ATOM 793 O O . THR A 1 102 ? 2.862 3.930 -13.664 1.00 72.94 102 THR A O 1
ATOM 796 N N . ALA A 1 103 ? 1.792 2.392 -12.442 1.00 70.50 103 ALA A N 1
ATOM 797 C CA . ALA A 1 103 ? 2.163 1.199 -13.209 1.00 70.50 103 ALA A CA 1
ATOM 798 C C . ALA A 1 103 ? 1.037 0.678 -14.111 1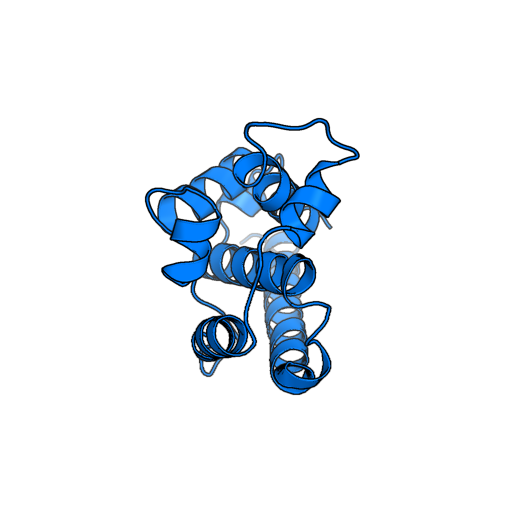.00 70.50 103 ALA A C 1
ATOM 800 O O . ALA A 1 103 ? 1.121 -0.448 -14.603 1.00 70.50 103 ALA A O 1
ATOM 801 N N . SER A 1 104 ? -0.014 1.474 -14.336 1.00 68.25 104 SER A N 1
ATOM 802 C CA . SER A 1 104 ? -1.136 1.101 -15.215 1.00 68.25 104 SER A CA 1
ATOM 803 C C . SER A 1 104 ? -0.681 0.756 -16.638 1.00 68.25 104 SER A C 1
ATOM 805 O O . SER A 1 104 ? -1.225 -0.147 -17.259 1.00 68.25 104 SER A O 1
ATOM 807 N N . GLN A 1 105 ? 0.380 1.400 -17.129 1.00 69.31 105 GLN A N 1
ATOM 808 C CA . GLN A 1 105 ? 0.994 1.089 -18.426 1.00 69.31 105 GLN A CA 1
ATOM 809 C C . GLN A 1 105 ? 1.741 -0.260 -18.471 1.00 69.31 105 GLN A C 1
ATOM 811 O O . GLN A 1 105 ? 2.035 -0.753 -19.555 1.00 69.31 105 GLN A O 1
ATOM 816 N N . TYR A 1 106 ? 2.024 -0.867 -17.313 1.00 70.19 106 TYR A N 1
ATOM 817 C CA . TYR A 1 106 ? 2.713 -2.155 -17.170 1.00 70.19 106 TYR A CA 1
ATOM 818 C C . TYR A 1 106 ? 1.803 -3.234 -16.563 1.00 70.19 106 TYR A C 1
ATOM 820 O O . TYR A 1 106 ? 2.296 -4.220 -16.033 1.00 70.19 106 TYR A O 1
ATOM 828 N N . GLU A 1 107 ? 0.478 -3.060 -16.593 1.00 66.12 107 GLU A N 1
ATOM 829 C CA . GLU A 1 107 ? -0.488 -3.938 -15.905 1.00 66.12 107 GLU A CA 1
ATOM 830 C C . GLU A 1 107 ? -0.346 -5.431 -16.269 1.00 66.12 107 GLU A C 1
ATOM 832 O O . GLU A 1 107 ? -0.497 -6.307 -15.411 1.00 66.12 107 GLU A O 1
ATOM 837 N N . ASN A 1 108 ? 0.051 -5.720 -17.512 1.00 68.75 108 ASN A N 1
ATOM 838 C CA . ASN A 1 108 ? 0.334 -7.079 -17.981 1.00 68.75 108 ASN A CA 1
ATOM 839 C C . ASN A 1 108 ? 1.513 -7.745 -17.244 1.00 68.75 108 ASN A C 1
ATOM 841 O O . ASN A 1 108 ? 1.501 -8.960 -17.061 1.00 68.75 108 ASN A O 1
ATOM 845 N N . ASP A 1 109 ? 2.497 -6.976 -16.766 1.00 66.88 109 ASP A N 1
ATOM 846 C CA . ASP A 1 109 ? 3.691 -7.508 -16.090 1.00 66.88 109 ASP A CA 1
ATOM 847 C C . ASP A 1 109 ? 3.413 -7.951 -14.644 1.00 66.88 109 ASP A C 1
ATOM 849 O O . ASP A 1 109 ? 4.221 -8.659 -14.041 1.00 66.88 109 ASP A O 1
ATOM 853 N N . TRP A 1 110 ? 2.277 -7.549 -14.065 1.00 71.25 110 TRP A N 1
ATOM 854 C CA . TRP A 1 110 ? 1.947 -7.821 -12.662 1.00 71.25 110 TRP A CA 1
ATOM 855 C C . TRP A 1 110 ? 0.504 -8.295 -12.446 1.00 71.25 110 TRP A C 1
ATOM 857 O O . TRP A 1 110 ? -0.017 -8.246 -11.332 1.00 71.25 110 TRP A O 1
ATOM 867 N N . THR A 1 111 ? -0.136 -8.841 -13.484 1.00 72.38 111 THR A N 1
ATOM 868 C CA . THR A 1 111 ? -1.514 -9.360 -13.408 1.00 72.38 111 THR A CA 1
ATOM 869 C C . THR A 1 111 ? -1.663 -10.482 -12.368 1.00 72.38 111 THR A C 1
ATOM 871 O O . THR A 1 111 ? -2.535 -10.407 -11.507 1.00 72.38 111 THR A O 1
ATOM 874 N N . THR A 1 112 ? -0.759 -11.467 -12.342 1.00 72.94 112 THR A N 1
ATOM 875 C CA . THR A 1 112 ? -0.777 -12.560 -11.343 1.00 72.94 112 THR A CA 1
ATOM 876 C C . THR A 1 112 ? -0.662 -12.043 -9.905 1.00 72.94 112 THR A C 1
ATOM 878 O O . THR A 1 112 ? -1.254 -12.574 -8.965 1.00 72.94 112 THR A O 1
ATOM 881 N N . VAL A 1 113 ? 0.112 -10.976 -9.732 1.00 71.88 113 VAL A N 1
ATOM 882 C CA . VAL A 1 113 ? 0.369 -10.340 -8.439 1.00 71.88 113 VAL A CA 1
ATOM 883 C C . VAL A 1 113 ? -0.871 -9.580 -7.972 1.00 71.88 113 VAL A C 1
ATOM 885 O O . VAL A 1 113 ? -1.255 -9.702 -6.807 1.00 71.88 113 VAL A O 1
ATOM 888 N N . LYS A 1 114 ? -1.536 -8.877 -8.897 1.00 70.12 114 LYS A N 1
ATOM 889 C CA . LYS A 1 114 ? -2.821 -8.200 -8.688 1.00 70.12 114 LYS A CA 1
ATOM 890 C C . LYS A 1 114 ? -3.922 -9.176 -8.266 1.00 70.12 114 LYS A C 1
ATOM 892 O O . LYS A 1 114 ? -4.657 -8.888 -7.330 1.00 70.12 114 LYS A O 1
ATOM 897 N N . GLU A 1 115 ? -4.021 -10.344 -8.898 1.00 75.75 115 GLU A N 1
ATOM 898 C CA . GLU A 1 115 ? -5.045 -11.345 -8.557 1.00 75.75 115 GLU A CA 1
ATOM 899 C C . GLU A 1 115 ? -4.870 -11.920 -7.144 1.00 75.75 115 GLU A C 1
ATOM 901 O O . GLU A 1 115 ? -5.839 -12.065 -6.390 1.00 75.75 115 GLU A O 1
ATOM 906 N N . LYS A 1 116 ? -3.627 -12.247 -6.767 1.00 74.56 116 LYS A N 1
ATOM 907 C CA . LYS A 1 116 ? -3.298 -12.708 -5.409 1.00 74.56 116 LYS A CA 1
ATOM 908 C C . LYS A 1 116 ? -3.584 -11.609 -4.377 1.00 74.56 116 LYS A C 1
ATOM 910 O O . LYS A 1 116 ? -4.165 -11.880 -3.330 1.00 74.56 116 LYS A O 1
ATOM 915 N N . GLU A 1 117 ? -3.264 -10.381 -4.769 1.00 70.56 117 GLU A N 1
ATOM 916 C CA . GLU A 1 117 ? -3.707 -9.099 -4.226 1.00 70.56 117 GLU A CA 1
ATOM 917 C C . GLU A 1 117 ? -5.163 -9.055 -3.766 1.00 70.56 117 GLU A C 1
ATOM 919 O O . GLU A 1 117 ? -5.528 -9.042 -2.585 1.00 70.56 117 GLU A O 1
ATOM 924 N N . GLU A 1 118 ? -6.018 -9.048 -4.779 1.00 73.81 118 GLU A N 1
ATOM 925 C CA . GLU A 1 118 ? -7.452 -8.861 -4.649 1.00 73.81 118 GLU A CA 1
ATOM 926 C C . GLU A 1 118 ? -8.089 -9.968 -3.807 1.00 73.81 118 GLU A C 1
ATOM 928 O O . GLU A 1 118 ? -8.983 -9.688 -3.005 1.00 73.81 118 GLU A O 1
ATOM 933 N N . ARG A 1 119 ? -7.581 -11.206 -3.897 1.00 76.69 119 ARG A N 1
ATOM 934 C CA . ARG A 1 119 ? -7.993 -12.295 -2.999 1.00 76.69 119 ARG A CA 1
ATOM 935 C C . ARG A 1 119 ? -7.649 -11.998 -1.543 1.00 76.69 119 ARG A C 1
ATOM 937 O O . ARG A 1 119 ? -8.507 -12.168 -0.675 1.00 76.69 119 ARG A O 1
ATOM 944 N N . THR A 1 120 ? -6.436 -11.535 -1.258 1.00 73.19 120 THR A N 1
ATOM 945 C CA . THR A 1 120 ? -6.011 -11.207 0.107 1.00 73.19 120 THR A CA 1
ATOM 946 C C . THR A 1 120 ? -6.821 -10.042 0.680 1.00 73.19 120 THR A C 1
ATOM 948 O O . THR A 1 120 ? -7.330 -10.148 1.800 1.00 73.19 120 THR A O 1
ATOM 951 N N . LEU A 1 121 ? -7.056 -8.975 -0.093 1.00 71.25 121 LEU A N 1
ATOM 952 C CA . LEU A 1 121 ? -7.929 -7.873 0.329 1.00 71.25 121 LEU A CA 1
ATOM 953 C C . LEU A 1 121 ? -9.372 -8.325 0.575 1.00 71.25 121 LEU A C 1
ATOM 955 O O . LEU A 1 121 ? -9.969 -7.916 1.571 1.00 71.25 121 LEU A O 1
ATOM 959 N N . GLN A 1 122 ? -9.933 -9.190 -0.275 1.00 77.19 122 GLN A N 1
ATOM 960 C CA . GLN A 1 122 ? -11.267 -9.752 -0.046 1.00 77.19 122 GLN A CA 1
ATOM 961 C C . GLN A 1 122 ? -11.330 -10.536 1.269 1.00 77.19 122 GLN A C 1
ATOM 963 O O . GLN A 1 122 ? -12.264 -10.345 2.048 1.00 77.19 122 GLN A O 1
ATOM 968 N N . VAL A 1 123 ? -10.312 -11.347 1.574 1.00 76.38 123 VAL A N 1
ATOM 969 C CA . VAL A 1 123 ? -10.222 -12.069 2.853 1.00 76.38 123 VAL A CA 1
ATOM 970 C C . VAL A 1 123 ? -10.162 -11.099 4.036 1.00 76.38 123 VAL A C 1
ATOM 972 O O . VAL A 1 123 ? -10.843 -11.322 5.040 1.00 76.38 123 VAL A O 1
ATOM 975 N N . TYR A 1 124 ? -9.396 -10.008 3.940 1.00 71.56 124 TYR A N 1
ATOM 976 C CA . TYR A 1 124 ? -9.351 -8.985 4.990 1.00 71.56 124 TYR A CA 1
ATOM 977 C C . TYR A 1 124 ? -10.694 -8.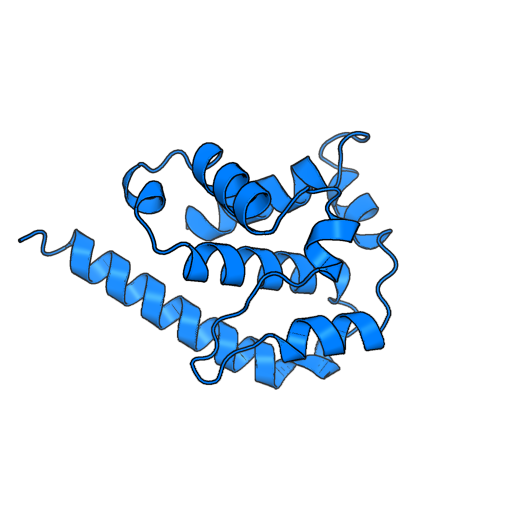278 5.174 1.00 71.56 124 TYR A C 1
ATOM 979 O O . TYR A 1 124 ? -11.152 -8.134 6.307 1.00 71.56 124 TYR A O 1
ATOM 987 N N . LEU A 1 125 ? -11.358 -7.887 4.086 1.00 69.75 125 LEU A N 1
ATOM 988 C CA . LEU A 1 125 ? -12.672 -7.244 4.139 1.00 69.75 125 LEU A CA 1
ATOM 989 C C . LEU A 1 125 ? -13.730 -8.173 4.746 1.00 69.75 125 LEU A C 1
ATOM 991 O O . LEU A 1 125 ? -14.488 -7.734 5.608 1.00 69.75 125 LEU A O 1
ATOM 995 N N . MET A 1 126 ? -13.724 -9.460 4.386 1.00 75.75 126 MET A N 1
ATOM 996 C CA . MET A 1 126 ? -14.611 -10.462 4.984 1.00 75.75 126 MET A CA 1
ATOM 997 C C . MET A 1 126 ? -14.337 -10.659 6.477 1.00 75.75 126 MET A C 1
ATOM 999 O O . MET A 1 126 ? -15.279 -10.752 7.264 1.00 75.75 126 MET A O 1
ATOM 1003 N N . LYS A 1 127 ? -13.062 -10.703 6.892 1.00 70.38 127 LYS A N 1
ATOM 1004 C CA . LYS A 1 127 ? -12.689 -10.775 8.314 1.00 70.38 127 LYS A CA 1
ATOM 1005 C C . LYS A 1 127 ? -13.206 -9.556 9.066 1.00 70.38 127 LYS A C 1
ATOM 1007 O O . LYS A 1 127 ? -13.877 -9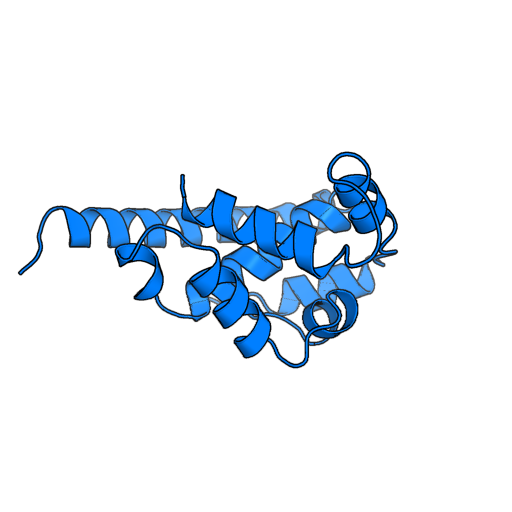.732 10.071 1.00 70.38 127 LYS A O 1
ATOM 1012 N N . ILE A 1 128 ? -12.972 -8.349 8.548 1.00 65.56 128 ILE A N 1
ATOM 1013 C CA . ILE A 1 128 ? -13.455 -7.105 9.159 1.00 65.56 128 ILE A CA 1
ATOM 1014 C C . ILE A 1 128 ? -14.981 -7.135 9.280 1.00 65.56 128 ILE A C 1
ATOM 1016 O O . ILE A 1 128 ? -15.492 -6.917 10.371 1.00 65.56 128 ILE A O 1
ATOM 1020 N N . GLN A 1 129 ? -15.716 -7.458 8.211 1.00 63.00 129 GLN A N 1
ATOM 1021 C CA . GLN A 1 129 ? -17.182 -7.548 8.246 1.00 63.00 129 GLN A CA 1
ATOM 1022 C C . GLN A 1 129 ? -17.682 -8.568 9.277 1.00 63.00 129 GLN A C 1
ATOM 1024 O O . GLN A 1 129 ? -18.595 -8.260 10.041 1.00 63.00 129 GLN A O 1
ATOM 1029 N N . ARG A 1 130 ? -17.048 -9.744 9.365 1.00 63.38 130 ARG A N 1
ATOM 1030 C CA . ARG A 1 130 ? -17.386 -10.769 10.362 1.00 63.38 130 ARG A CA 1
ATOM 1031 C C . ARG A 1 130 ? -17.157 -10.275 11.793 1.00 63.38 130 ARG A C 1
ATOM 1033 O O . ARG A 1 130 ? -18.026 -10.477 12.634 1.00 63.38 130 ARG A O 1
ATOM 1040 N N . THR A 1 131 ? -16.047 -9.584 12.056 1.00 58.53 131 THR A N 1
ATOM 1041 C CA . THR A 1 131 ? -15.762 -8.982 13.370 1.00 58.53 131 THR A CA 1
ATOM 1042 C C . THR A 1 131 ? -16.734 -7.845 13.711 1.00 58.53 131 THR A C 1
ATOM 1044 O O . THR A 1 131 ? -17.025 -7.622 14.878 1.00 58.53 131 THR A O 1
ATOM 1047 N N . GLN A 1 132 ? -17.268 -7.129 12.714 1.00 57.62 132 GLN A N 1
ATOM 1048 C CA . GLN A 1 132 ? -18.288 -6.095 12.941 1.00 57.62 132 GLN A CA 1
ATOM 1049 C C . GLN A 1 132 ? -19.685 -6.659 13.205 1.00 57.62 132 GLN A C 1
ATOM 1051 O O . GLN A 1 132 ? -20.482 -5.997 13.865 1.00 57.62 132 GLN A O 1
ATOM 1056 N N . GLN A 1 133 ? -19.998 -7.837 12.660 1.00 50.31 133 GLN A N 1
ATOM 1057 C CA . GLN A 1 133 ? -21.304 -8.477 12.816 1.00 50.31 133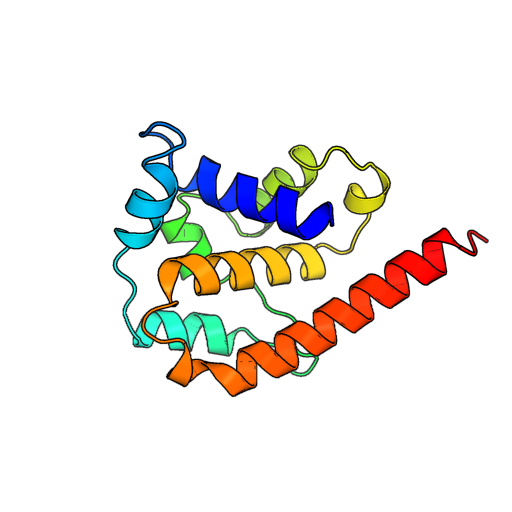 GLN A CA 1
ATOM 1058 C C . GLN A 1 133 ? -21.405 -9.311 14.101 1.00 50.31 133 GLN A C 1
ATOM 1060 O O . GLN A 1 133 ? -22.504 -9.513 14.607 1.00 50.31 133 GLN A O 1
ATOM 1065 N N . PHE A 1 134 ? -20.262 -9.733 14.648 1.00 42.34 134 PHE A N 1
ATOM 1066 C CA . PHE A 1 134 ? -20.149 -10.384 15.951 1.00 42.34 134 PHE A CA 1
ATOM 1067 C C . PHE A 1 134 ? -19.051 -9.708 16.785 1.00 42.34 134 PHE A C 1
ATOM 1069 O O . PHE A 1 134 ? -17.936 -10.232 16.871 1.00 42.34 134 PHE A O 1
ATOM 1076 N N . PRO A 1 135 ? -19.325 -8.532 17.375 1.00 51.91 135 PRO A N 1
ATOM 1077 C CA . PRO A 1 135 ? -18.498 -8.040 18.464 1.00 51.91 135 PRO A CA 1
ATOM 1078 C C . PRO A 1 135 ? -18.714 -8.976 19.663 1.00 51.91 135 PRO A C 1
ATOM 1080 O O . PRO A 1 135 ? -19.856 -9.186 20.072 1.00 51.91 135 PRO A O 1
ATOM 1083 N N . PHE A 1 136 ? -17.639 -9.598 20.150 1.00 47.66 136 PHE A N 1
ATOM 1084 C CA . PHE A 1 136 ? -17.653 -10.335 21.418 1.00 47.66 136 PHE A CA 1
ATOM 1085 C C . PHE A 1 136 ? -18.001 -9.408 22.585 1.00 47.66 136 PHE A C 1
ATOM 1087 O O . PHE A 1 136 ? -17.567 -8.232 22.540 1.00 47.66 136 PHE A O 1
#

Radius of gyration: 14.81 Å; chains: 1; bounding box: 34×37×40 Å

Secondary structure (DSSP, 8-state):
-HHHHHHHHHHHHHT-SSS-TTTHHHHHHHS---HHHHHHHHHTB-TTS-B---HHHHHHTT-S-HHHHHHHHHHH---HHHHTS-HHHHHHHHHHHHHHHHSGGGGGGGHHHHHHHHHHHHHHHHHHHHHHH---